Protein AF-A0A956TTS7-F1 (afdb_monomer)

Structure (mmCIF, N/CA/C/O backbone):
data_AF-A0A956TTS7-F1
#
_entry.id   AF-A0A956TTS7-F1
#
loop_
_atom_site.group_PDB
_atom_site.id
_atom_site.type_symbol
_atom_site.label_atom_id
_atom_site.label_alt_id
_atom_site.label_comp_id
_atom_site.label_asym_id
_atom_site.label_entity_id
_atom_site.label_seq_id
_atom_site.pdbx_PDB_ins_code
_atom_site.Cartn_x
_atom_site.Cartn_y
_atom_site.Cartn_z
_atom_site.occupancy
_atom_site.B_iso_or_equiv
_atom_site.auth_seq_id
_atom_site.auth_comp_id
_atom_site.auth_asym_id
_atom_site.auth_atom_id
_atom_site.pdbx_PDB_model_num
ATOM 1 N N . MET A 1 1 ? -15.755 -15.887 17.178 1.00 54.47 1 MET A N 1
ATOM 2 C CA . MET A 1 1 ? -15.026 -14.941 16.299 1.00 54.47 1 MET A CA 1
ATOM 3 C C . MET A 1 1 ? -15.017 -13.558 16.940 1.00 54.47 1 MET A C 1
ATOM 5 O O . MET A 1 1 ? -15.958 -13.262 17.670 1.00 54.47 1 MET A O 1
ATOM 9 N N . PRO A 1 2 ? -13.977 -12.730 16.750 1.00 64.56 2 PRO A N 1
ATOM 10 C CA . PRO A 1 2 ? -13.933 -11.375 17.295 1.00 64.56 2 PRO A CA 1
ATOM 11 C C . PRO A 1 2 ? -14.887 -10.435 16.539 1.00 64.56 2 PRO A C 1
ATOM 13 O O . PRO A 1 2 ? -14.452 -9.654 15.701 1.00 64.56 2 PRO A O 1
ATOM 16 N N . ILE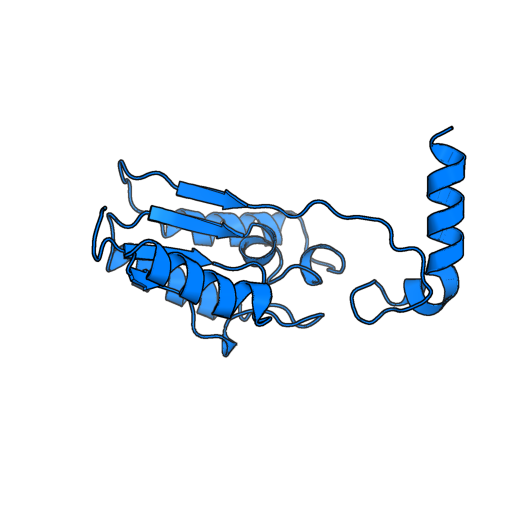 A 1 3 ? -16.184 -10.513 16.834 1.00 73.12 3 ILE A N 1
ATOM 17 C CA . ILE A 1 3 ? -17.203 -9.687 16.178 1.00 73.12 3 ILE A CA 1
ATOM 18 C C . ILE A 1 3 ? -16.956 -8.210 16.511 1.00 73.12 3 ILE A C 1
ATOM 20 O O . ILE A 1 3 ? -16.801 -7.843 17.675 1.00 73.12 3 ILE A O 1
ATOM 24 N N . GLY A 1 4 ? -16.885 -7.370 15.481 1.00 82.94 4 GLY A N 1
ATOM 25 C CA . GLY A 1 4 ? -16.792 -5.916 15.604 1.00 82.94 4 GLY A CA 1
ATOM 26 C C . GLY A 1 4 ? -15.427 -5.378 16.039 1.00 82.94 4 GLY A C 1
ATOM 27 O O . GLY A 1 4 ? -15.300 -4.166 16.224 1.00 82.94 4 GLY A O 1
ATOM 28 N N . LYS A 1 5 ? -14.390 -6.220 16.183 1.00 90.75 5 LYS A N 1
ATOM 29 C CA . LYS A 1 5 ? -13.044 -5.710 16.495 1.00 90.75 5 LYS A CA 1
ATOM 30 C C . LYS A 1 5 ? -12.519 -4.863 15.325 1.00 90.75 5 LYS A C 1
ATOM 32 O O . LYS A 1 5 ? -12.609 -5.312 14.180 1.00 90.75 5 LYS A O 1
ATOM 37 N N . PRO A 1 6 ? -11.980 -3.658 15.591 1.00 94.25 6 PRO A N 1
ATOM 38 C CA . PRO A 1 6 ? -11.469 -2.787 14.545 1.00 94.25 6 PRO A CA 1
ATOM 39 C C . PRO A 1 6 ? -10.154 -3.322 13.972 1.00 94.25 6 PRO A C 1
ATOM 41 O O . PRO A 1 6 ? -9.250 -3.718 14.714 1.00 94.25 6 PRO A O 1
ATOM 44 N N . VAL A 1 7 ? -10.049 -3.283 12.646 1.00 95.62 7 VAL A N 1
ATOM 45 C CA . VAL A 1 7 ? -8.803 -3.470 11.901 1.00 95.62 7 VAL A CA 1
ATOM 46 C C . VAL A 1 7 ? -8.604 -2.262 10.995 1.00 95.62 7 VAL A C 1
ATOM 48 O O . VAL A 1 7 ? -9.498 -1.920 10.222 1.00 95.62 7 VAL A O 1
ATOM 51 N N . ILE A 1 8 ? -7.460 -1.594 11.117 1.00 96.88 8 ILE A N 1
ATOM 52 C CA . ILE A 1 8 ? -7.093 -0.462 10.260 1.00 96.88 8 ILE A CA 1
ATOM 53 C C . ILE A 1 8 ? -6.211 -1.000 9.147 1.00 96.88 8 ILE A C 1
ATOM 55 O O . ILE A 1 8 ? -5.195 -1.641 9.423 1.00 96.88 8 ILE A O 1
ATOM 59 N N . VAL A 1 9 ? -6.596 -0.751 7.900 1.00 97.50 9 VAL A N 1
ATOM 60 C CA . VAL A 1 9 ? -5.862 -1.246 6.740 1.00 97.50 9 VAL A CA 1
ATOM 61 C C . VAL A 1 9 ? -5.430 -0.086 5.852 1.00 97.50 9 VAL A C 1
ATOM 63 O O . VAL A 1 9 ? -6.248 0.742 5.462 1.00 97.50 9 VAL A O 1
ATOM 66 N N . ILE A 1 10 ? -4.143 -0.046 5.510 1.00 97.81 10 ILE A N 1
ATOM 67 C CA . ILE A 1 10 ? -3.633 0.727 4.376 1.00 97.81 10 ILE A CA 1
ATOM 68 C C . ILE A 1 10 ? -3.427 -0.270 3.230 1.00 97.81 10 ILE A C 1
ATOM 70 O O . ILE A 1 10 ? -2.499 -1.084 3.307 1.00 97.81 10 ILE A O 1
ATOM 74 N N . PRO A 1 11 ? -4.305 -0.274 2.211 1.00 97.12 11 PRO A N 1
ATOM 75 C CA . PRO A 1 11 ? -4.201 -1.201 1.094 1.00 97.12 11 PRO A CA 1
ATOM 76 C C . PRO A 1 11 ? -3.045 -0.820 0.163 1.00 97.12 11 PRO A C 1
ATOM 78 O O . PRO A 1 11 ? -2.418 0.226 0.305 1.00 97.12 11 PRO A O 1
ATOM 81 N N . VAL A 1 12 ? -2.768 -1.696 -0.801 1.00 95.50 12 VAL A N 1
ATOM 82 C CA . VAL A 1 12 ? -1.688 -1.525 -1.782 1.00 95.50 12 VAL A CA 1
ATOM 83 C C . VAL A 1 12 ? -1.947 -0.360 -2.749 1.00 95.50 12 VAL A C 1
ATOM 85 O O . VAL A 1 12 ? -0.990 0.295 -3.149 1.00 95.50 12 VAL A O 1
ATOM 88 N N . ASP A 1 13 ? -3.209 -0.103 -3.103 1.00 94.00 13 ASP A N 1
ATOM 89 C CA . ASP A 1 13 ? -3.696 1.059 -3.860 1.00 94.00 13 ASP A CA 1
ATOM 90 C C . ASP A 1 13 ? -5.246 1.085 -3.841 1.00 94.00 13 ASP A C 1
ATOM 92 O O . ASP A 1 13 ? -5.881 0.319 -3.106 1.00 94.00 13 ASP A O 1
ATOM 96 N N . ALA A 1 14 ? -5.863 1.979 -4.622 1.00 95.75 14 ALA A N 1
ATOM 97 C CA . ALA A 1 14 ? -7.312 2.171 -4.702 1.00 95.75 14 ALA A CA 1
ATOM 98 C C . ALA A 1 14 ? -8.062 1.151 -5.586 1.00 95.75 14 ALA A C 1
ATOM 100 O O . ALA A 1 14 ? -9.291 1.240 -5.695 1.00 95.75 14 ALA A O 1
ATOM 101 N N . ARG A 1 15 ? -7.378 0.200 -6.246 1.00 94.75 15 ARG A N 1
ATOM 102 C CA . ARG A 1 15 ? -8.038 -0.741 -7.168 1.00 94.75 15 ARG A CA 1
ATOM 103 C C . ARG A 1 15 ? -9.022 -1.649 -6.416 1.00 94.75 15 ARG A C 1
ATOM 105 O O . ARG A 1 15 ? -8.765 -2.011 -5.264 1.00 94.75 15 ARG A O 1
ATOM 112 N N . PRO A 1 16 ? -10.124 -2.099 -7.052 1.00 94.31 16 PRO A N 1
ATOM 113 C CA . PRO A 1 16 ? -11.169 -2.871 -6.370 1.00 94.31 16 PRO A CA 1
ATOM 114 C C . PRO A 1 16 ? -10.670 -4.124 -5.637 1.00 94.31 16 PRO A C 1
ATOM 116 O O . PRO A 1 16 ? -11.133 -4.437 -4.541 1.00 94.31 16 PRO A O 1
ATOM 119 N N . VAL A 1 17 ? -9.674 -4.814 -6.197 1.00 93.38 17 VAL A N 1
ATOM 120 C CA . VAL A 1 17 ? -9.071 -6.006 -5.578 1.00 93.38 17 VAL A CA 1
ATOM 121 C C . VAL A 1 17 ? -8.253 -5.681 -4.320 1.00 93.38 17 VAL A C 1
ATOM 123 O O . VAL A 1 17 ? -8.142 -6.511 -3.423 1.00 93.38 17 VAL A O 1
ATOM 126 N N . CYS A 1 18 ? -7.711 -4.469 -4.217 1.00 94.56 18 CYS A N 1
ATOM 127 C CA . CYS A 1 18 ? -6.929 -4.017 -3.069 1.00 94.56 18 CYS A CA 1
ATOM 128 C C . CYS A 1 18 ? -7.802 -3.343 -2.004 1.00 94.56 18 CYS A C 1
ATOM 130 O O . CYS A 1 18 ? -7.465 -3.391 -0.825 1.00 94.56 18 CYS A O 1
ATOM 132 N N . TYR A 1 19 ? -8.925 -2.741 -2.403 1.00 96.81 19 TYR A N 1
ATOM 133 C CA . TYR A 1 19 ? -9.792 -1.974 -1.510 1.00 96.81 19 TYR A CA 1
ATOM 134 C C . TYR A 1 19 ? -11.090 -2.713 -1.157 1.00 96.81 19 TYR A C 1
ATOM 136 O O . TYR A 1 19 ? -11.339 -3.053 0.002 1.00 96.81 19 TYR A O 1
ATOM 144 N N . ASP A 1 20 ? -11.930 -2.985 -2.157 1.00 96.88 20 ASP A N 1
ATOM 145 C CA . ASP A 1 20 ? -13.278 -3.522 -1.957 1.00 96.88 20 ASP A CA 1
ATOM 146 C C . ASP A 1 20 ? -13.235 -4.993 -1.526 1.00 96.88 20 ASP A C 1
ATOM 148 O O . ASP A 1 20 ? -13.969 -5.400 -0.620 1.00 96.88 20 ASP A O 1
ATOM 152 N N . ALA A 1 21 ? -12.325 -5.783 -2.104 1.00 96.00 21 ALA A N 1
ATOM 153 C CA . ALA A 1 21 ? -12.130 -7.172 -1.693 1.00 96.00 21 ALA A CA 1
ATOM 154 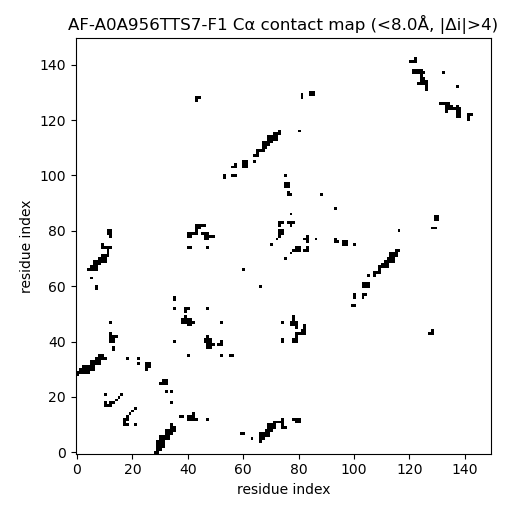C C . ALA A 1 21 ? -11.614 -7.268 -0.248 1.00 96.00 21 ALA A C 1
ATOM 156 O O . ALA A 1 21 ? -12.120 -8.077 0.525 1.00 96.00 21 ALA A O 1
ATOM 157 N N . VAL A 1 22 ? -10.684 -6.396 0.162 1.00 95.38 22 VAL A N 1
ATOM 158 C CA . VAL A 1 22 ? -10.185 -6.337 1.550 1.00 95.38 22 VAL A CA 1
ATOM 159 C C . VAL A 1 22 ? -11.311 -6.000 2.526 1.00 95.38 22 VAL A C 1
ATOM 161 O O . VAL A 1 22 ? -11.481 -6.691 3.534 1.00 95.38 22 VAL A O 1
ATOM 164 N N . LYS A 1 23 ? -12.128 -4.987 2.210 1.00 95.81 23 LYS A N 1
ATOM 165 C CA . LYS A 1 23 ? -13.300 -4.618 3.015 1.00 95.81 23 LYS A CA 1
ATOM 166 C C . LYS A 1 23 ? -14.286 -5.781 3.146 1.00 95.81 23 LYS A C 1
ATOM 168 O O . LYS A 1 23 ? -14.775 -6.057 4.241 1.00 95.81 23 LYS A O 1
ATOM 173 N N . THR A 1 24 ? -14.547 -6.475 2.039 1.00 96.81 24 THR A N 1
ATOM 174 C CA . THR A 1 24 ? -15.459 -7.625 1.984 1.00 96.81 24 THR A CA 1
ATOM 175 C C . THR A 1 24 ? -14.940 -8.790 2.826 1.00 96.81 24 THR A C 1
ATOM 177 O O . THR A 1 24 ? -15.675 -9.321 3.656 1.00 96.81 24 THR A O 1
ATOM 180 N N . LEU A 1 25 ? -13.659 -9.147 2.683 1.00 96.00 25 LEU A N 1
ATOM 181 C CA . LEU A 1 25 ? -13.017 -10.221 3.446 1.00 96.00 25 LEU A CA 1
ATOM 182 C C . LEU A 1 25 ? -13.026 -9.946 4.952 1.00 96.00 25 LEU A C 1
ATOM 184 O O . LEU A 1 25 ? -13.341 -10.833 5.743 1.00 96.00 25 LEU A O 1
ATOM 188 N N . ALA A 1 26 ? -12.732 -8.709 5.357 1.00 94.88 26 ALA A N 1
ATOM 189 C CA . ALA A 1 26 ? -12.812 -8.314 6.757 1.00 94.88 26 ALA A CA 1
ATOM 190 C C . ALA A 1 26 ? -14.245 -8.439 7.304 1.00 94.88 26 ALA A C 1
ATOM 192 O O . ALA A 1 26 ? -14.429 -8.933 8.416 1.00 94.88 26 ALA A O 1
ATOM 193 N N . GLY A 1 27 ? -15.254 -8.066 6.508 1.00 94.94 27 GLY A N 1
ATOM 194 C CA . GLY A 1 27 ? -16.665 -8.250 6.851 1.00 94.94 27 GLY A CA 1
ATOM 195 C C . GLY A 1 27 ? -17.046 -9.721 7.044 1.00 94.94 27 GLY A C 1
ATOM 196 O O . GLY A 1 27 ? -17.667 -10.058 8.051 1.00 94.94 27 GLY A O 1
ATOM 197 N N . ILE A 1 28 ? -16.604 -10.609 6.146 1.00 96.25 28 ILE A N 1
ATOM 198 C CA . ILE A 1 28 ? -16.799 -12.068 6.267 1.00 96.25 28 ILE A CA 1
ATOM 199 C C . ILE A 1 28 ? -16.157 -12.605 7.556 1.00 96.25 28 ILE A C 1
ATOM 201 O O . ILE A 1 28 ? -16.739 -13.443 8.240 1.00 96.25 28 ILE A O 1
ATOM 205 N N . ALA A 1 29 ? -14.988 -12.083 7.936 1.00 94.00 29 ALA A N 1
ATOM 206 C CA . ALA A 1 29 ? -14.309 -12.432 9.185 1.00 94.00 29 ALA A CA 1
ATOM 207 C C . ALA A 1 29 ? -14.957 -11.818 10.450 1.00 94.00 29 ALA A C 1
ATOM 209 O O . ALA A 1 29 ? -14.475 -12.045 11.564 1.00 94.00 29 ALA A O 1
ATOM 210 N N . GLY A 1 30 ? -16.026 -11.026 10.303 1.00 95.62 30 GLY A N 1
ATOM 211 C CA . GLY A 1 30 ? -16.708 -10.334 11.397 1.00 95.62 30 GLY A CA 1
ATOM 212 C C . GLY A 1 30 ? -15.938 -9.133 11.960 1.00 95.62 30 GLY A C 1
ATOM 213 O O . GLY A 1 30 ? -16.224 -8.702 13.078 1.00 95.62 30 GLY A O 1
ATOM 214 N N . LEU A 1 31 ? -14.959 -8.596 11.228 1.00 95.00 31 LEU A N 1
ATOM 215 C CA . LEU A 1 31 ? -14.127 -7.464 11.644 1.00 95.00 31 LEU A CA 1
ATOM 216 C C . LEU A 1 31 ? -14.707 -6.129 11.161 1.00 95.00 31 LEU A C 1
ATOM 218 O O . LEU A 1 31 ? -15.255 -6.023 10.063 1.00 95.00 31 LEU A O 1
ATOM 222 N N . LYS A 1 32 ? -14.511 -5.066 11.950 1.00 95.69 32 LYS A N 1
ATOM 223 C CA . LYS A 1 32 ? -14.799 -3.690 11.521 1.00 95.69 32 LYS A CA 1
ATOM 224 C C . LYS A 1 32 ? -13.591 -3.148 10.755 1.00 95.69 32 LYS A C 1
ATOM 226 O O . LYS A 1 32 ? -12.620 -2.704 11.364 1.00 95.69 32 LYS A O 1
ATOM 231 N N . CYS A 1 33 ? -13.649 -3.195 9.427 1.00 96.75 33 CYS A N 1
ATOM 232 C CA . CYS A 1 33 ? -12.581 -2.697 8.560 1.00 96.75 33 CYS A CA 1
ATOM 233 C C . CYS A 1 33 ? -12.610 -1.167 8.447 1.00 96.75 33 CYS A C 1
ATOM 235 O O . CYS A 1 33 ? -13.620 -0.591 8.040 1.00 96.75 33 CYS A O 1
ATOM 237 N N . LEU A 1 34 ? -11.498 -0.526 8.797 1.00 97.81 34 LEU A N 1
ATOM 238 C CA . LEU A 1 34 ? -11.261 0.905 8.651 1.00 97.81 34 LEU A CA 1
ATOM 239 C C . LEU A 1 34 ? -10.242 1.103 7.524 1.00 97.81 34 LEU A C 1
ATOM 241 O O . LEU A 1 34 ? -9.081 0.722 7.663 1.00 97.81 34 LEU A O 1
ATOM 245 N N . LEU A 1 35 ? -10.697 1.679 6.415 1.00 98.12 35 LEU A N 1
ATOM 246 C CA . LEU A 1 35 ? -9.892 2.002 5.237 1.00 98.12 35 LEU A CA 1
ATOM 247 C C . LEU A 1 35 ? -9.890 3.522 5.031 1.00 98.12 35 LEU A C 1
ATOM 249 O O . LEU A 1 35 ? -10.898 4.164 5.354 1.00 98.12 35 LEU A O 1
ATOM 253 N N . PRO A 1 36 ? -8.812 4.100 4.476 1.00 98.06 36 PRO A N 1
ATOM 254 C CA . PRO A 1 36 ? -8.811 5.505 4.088 1.00 98.06 36 PRO A CA 1
ATOM 255 C C . PRO A 1 36 ? -9.846 5.766 2.984 1.00 98.06 36 PRO A C 1
ATOM 257 O O . PRO A 1 36 ? -10.202 4.835 2.253 1.00 98.06 36 PRO A O 1
ATOM 260 N N . PRO A 1 37 ? -10.335 7.009 2.826 1.00 97.81 37 PRO A N 1
ATOM 261 C CA . PRO A 1 37 ? -11.064 7.405 1.623 1.00 97.81 37 PRO A CA 1
ATOM 262 C C . PRO A 1 37 ? -10.262 7.041 0.365 1.00 97.81 37 PRO A C 1
ATOM 264 O O . PRO A 1 37 ? -9.033 7.163 0.359 1.00 97.81 37 PRO A O 1
ATOM 267 N N . LYS A 1 38 ? -10.940 6.555 -0.684 1.00 96.56 38 LYS A N 1
ATOM 268 C CA . LYS A 1 38 ? -10.273 6.051 -1.900 1.00 96.56 38 LYS A CA 1
ATOM 269 C C . LYS A 1 38 ? -9.436 7.134 -2.578 1.00 96.56 38 LYS A C 1
ATOM 271 O O . LYS A 1 38 ? -8.397 6.829 -3.143 1.00 96.56 38 LYS A O 1
ATOM 276 N N . GLU A 1 39 ? -9.860 8.384 -2.461 1.00 97.00 39 GLU A N 1
ATOM 277 C CA . GLU A 1 39 ? -9.230 9.566 -3.046 1.00 97.00 39 GLU A CA 1
ATOM 278 C C . GLU A 1 39 ? -7.859 9.867 -2.423 1.00 97.00 39 GLU A C 1
ATOM 280 O O . GLU A 1 39 ? -7.043 10.550 -3.034 1.00 97.00 39 GLU A O 1
ATOM 285 N N . LEU A 1 40 ? -7.590 9.354 -1.213 1.00 98.19 40 LEU A N 1
ATOM 286 C CA . LEU A 1 40 ? 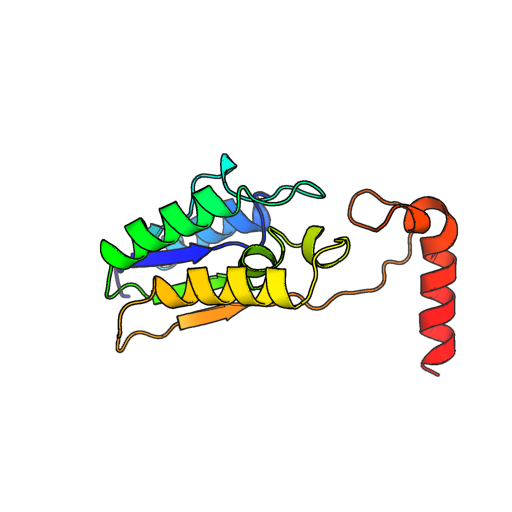-6.280 9.488 -0.574 1.00 98.19 40 LEU A CA 1
ATOM 287 C C . LEU A 1 40 ? -5.277 8.445 -1.070 1.00 98.19 40 LEU A C 1
ATOM 289 O O . LEU A 1 40 ? -4.078 8.605 -0.854 1.00 98.19 40 LEU A O 1
ATOM 293 N N . LEU A 1 41 ? -5.749 7.361 -1.687 1.00 98.00 41 LEU A N 1
ATOM 294 C CA . LEU A 1 41 ? -4.916 6.261 -2.157 1.00 98.00 41 LEU A CA 1
ATOM 295 C C . LEU A 1 41 ? -4.431 6.505 -3.585 1.00 98.00 41 LEU A C 1
ATOM 297 O O . LEU A 1 41 ? -5.071 7.192 -4.376 1.00 98.00 41 LEU A O 1
ATOM 301 N N . GLY A 1 42 ? -3.293 5.898 -3.920 1.00 95.88 42 GLY A N 1
ATOM 302 C CA . GLY A 1 42 ? -2.799 5.895 -5.290 1.00 95.88 42 GLY A CA 1
ATOM 303 C C . GLY A 1 42 ? -3.683 5.057 -6.208 1.00 95.88 42 GLY A C 1
ATOM 304 O O . GLY A 1 42 ? -4.404 4.161 -5.761 1.00 95.88 42 GLY A O 1
ATOM 305 N N . HIS A 1 43 ? -3.596 5.317 -7.507 1.00 94.94 43 HIS A N 1
ATOM 306 C CA . HIS A 1 43 ? -4.266 4.536 -8.536 1.00 94.94 43 HIS A CA 1
ATOM 307 C C . HIS A 1 43 ? -3.388 4.444 -9.781 1.00 94.94 43 HIS A C 1
ATOM 309 O O . HIS A 1 43 ? -3.073 5.450 -10.419 1.00 94.94 43 HIS A O 1
ATOM 315 N N . LEU A 1 44 ? -3.003 3.219 -10.141 1.00 92.69 44 LEU A N 1
ATOM 316 C CA . LEU A 1 44 ? -2.022 2.966 -11.192 1.00 92.69 44 LEU A CA 1
ATOM 317 C C . LEU A 1 44 ? -0.759 3.819 -10.975 1.00 92.69 44 LEU A C 1
ATOM 319 O O . LEU A 1 44 ? -0.197 3.794 -9.885 1.00 92.69 44 LEU A O 1
ATOM 323 N N . LYS A 1 45 ? -0.331 4.593 -11.977 1.00 93.19 45 LYS A N 1
ATOM 324 C CA . LYS A 1 45 ? 0.842 5.478 -11.906 1.00 93.19 45 LYS A CA 1
ATOM 325 C C . LYS A 1 45 ? 0.647 6.702 -11.001 1.00 93.19 45 LYS A C 1
ATOM 327 O O . LYS A 1 45 ? 1.628 7.367 -10.680 1.00 93.19 45 LYS A O 1
ATOM 332 N N . GLN A 1 46 ? -0.584 7.022 -10.595 1.00 94.88 46 GLN A N 1
ATOM 333 C CA . GLN A 1 46 ? -0.843 8.145 -9.699 1.00 94.88 46 GLN A CA 1
ATOM 334 C C . GLN A 1 46 ? -0.514 7.746 -8.251 1.00 94.88 46 GLN A C 1
ATOM 336 O O . GLN A 1 46 ? -1.138 6.817 -7.730 1.00 94.88 46 GLN A O 1
ATOM 341 N N . PRO A 1 47 ? 0.423 8.433 -7.576 1.00 96.62 47 PRO A N 1
ATOM 342 C CA . PRO A 1 47 ? 0.704 8.178 -6.171 1.00 96.62 47 PRO A CA 1
ATOM 343 C C . PRO A 1 47 ? -0.416 8.699 -5.264 1.00 96.62 47 PRO A C 1
ATOM 345 O O . PRO A 1 47 ? -1.146 9.628 -5.609 1.00 96.62 47 PRO A O 1
ATOM 348 N N . ALA A 1 48 ? -0.510 8.108 -4.076 1.00 97.75 48 ALA A N 1
ATOM 349 C CA . ALA A 1 48 ? -1.383 8.537 -2.993 1.00 97.75 48 ALA A CA 1
ATOM 350 C C . ALA A 1 48 ? -1.147 10.000 -2.579 1.00 97.75 48 ALA A C 1
ATOM 352 O O . ALA A 1 48 ? -0.026 10.517 -2.647 1.00 97.75 48 ALA A O 1
ATOM 353 N N . ALA A 1 49 ? -2.195 10.632 -2.047 1.00 97.88 49 ALA A N 1
ATOM 354 C CA . ALA A 1 49 ? -2.120 11.930 -1.384 1.00 97.88 49 ALA A CA 1
ATOM 355 C C . ALA A 1 49 ? -1.447 11.758 -0.008 1.00 97.88 49 ALA A C 1
ATOM 357 O O . ALA A 1 49 ? -2.098 11.579 1.021 1.00 97.88 49 ALA A O 1
ATOM 358 N N . MET A 1 50 ? -0.111 11.683 -0.005 1.00 96.50 50 MET A N 1
ATOM 359 C CA . MET A 1 50 ? 0.665 11.183 1.138 1.00 96.50 50 MET A CA 1
ATOM 360 C C . MET A 1 50 ? 0.453 11.976 2.430 1.00 96.50 50 MET A C 1
ATOM 362 O O . MET A 1 50 ? 0.425 11.383 3.507 1.00 96.50 50 MET A O 1
ATOM 366 N N . ALA A 1 51 ? 0.332 13.303 2.357 1.00 96.50 51 ALA A N 1
ATOM 367 C CA . ALA A 1 51 ? 0.181 14.128 3.552 1.00 96.50 51 ALA A CA 1
ATOM 368 C C . ALA A 1 51 ? -1.173 13.876 4.231 1.00 96.50 51 ALA A C 1
ATOM 370 O O . ALA A 1 51 ? -1.240 13.677 5.445 1.00 96.50 51 ALA A O 1
ATOM 371 N N . GLU A 1 52 ? -2.227 13.816 3.430 1.00 98.12 52 GLU A N 1
ATOM 372 C CA . GLU A 1 52 ? -3.607 13.567 3.816 1.00 98.12 52 GLU A CA 1
ATOM 373 C C . GLU A 1 52 ? -3.792 12.127 4.293 1.00 98.12 52 GLU A C 1
ATOM 375 O O . GLU A 1 52 ? -4.466 11.888 5.295 1.00 98.12 52 GLU A O 1
ATOM 380 N N . LEU A 1 53 ? -3.140 11.164 3.637 1.00 98.31 53 LEU A N 1
ATOM 381 C CA . LEU A 1 53 ? -3.157 9.764 4.045 1.00 98.31 53 LEU A CA 1
ATOM 382 C C . LEU A 1 53 ? -2.488 9.566 5.413 1.00 98.31 53 LEU A C 1
ATOM 384 O O . LEU A 1 53 ? -3.034 8.862 6.263 1.00 98.31 53 LEU A O 1
ATOM 388 N N . ILE A 1 54 ? -1.343 10.217 5.655 1.00 97.19 54 ILE A N 1
ATOM 389 C CA . ILE A 1 54 ? -0.669 10.215 6.966 1.00 97.19 54 ILE A CA 1
ATOM 390 C C . ILE A 1 54 ? -1.551 10.877 8.028 1.00 97.19 54 ILE A C 1
ATOM 392 O O . ILE A 1 54 ? -1.646 10.385 9.153 1.00 97.19 54 ILE A O 1
ATOM 396 N N . HIS A 1 55 ? -2.225 11.975 7.683 1.00 97.50 55 HIS A N 1
ATOM 397 C CA . HIS A 1 55 ? -3.144 12.651 8.593 1.00 97.50 55 HIS A CA 1
ATOM 398 C C . HIS A 1 55 ? -4.337 11.759 8.971 1.00 97.50 55 HIS A C 1
ATOM 400 O O . HIS A 1 55 ? -4.627 11.582 10.156 1.00 97.50 55 HIS A O 1
ATOM 406 N N . TRP A 1 56 ? -4.975 11.129 7.980 1.00 98.19 56 TRP A N 1
ATOM 407 C CA . TRP A 1 56 ? -6.043 10.155 8.197 1.00 98.19 56 TRP A CA 1
ATOM 408 C C . TRP A 1 56 ? -5.572 8.987 9.067 1.00 98.19 56 TRP A C 1
ATOM 410 O O . TRP A 1 56 ? -6.279 8.580 9.994 1.00 98.19 56 TRP A O 1
ATOM 420 N N . TRP A 1 57 ? -4.368 8.474 8.800 1.00 97.31 57 TRP A N 1
ATOM 421 C CA . TRP A 1 57 ? -3.758 7.399 9.573 1.00 97.31 57 TRP A CA 1
ATOM 422 C C . TRP A 1 57 ? -3.615 7.786 11.042 1.00 97.31 57 TRP A C 1
ATOM 424 O O . TRP A 1 57 ? -4.118 7.064 11.896 1.00 97.31 57 TRP A O 1
ATOM 434 N N . GLY A 1 58 ? -3.026 8.950 11.333 1.00 96.06 58 GLY A N 1
ATOM 435 C CA . GLY A 1 58 ? -2.844 9.432 12.701 1.00 96.06 58 GLY A CA 1
ATOM 436 C C . GLY A 1 58 ? -4.149 9.641 13.465 1.00 96.06 58 GLY A C 1
ATOM 437 O O . GLY A 1 58 ? -4.255 9.220 14.616 1.00 96.06 58 GLY A O 1
ATOM 438 N N . ILE A 1 59 ? -5.171 10.225 12.829 1.00 97.00 59 ILE A N 1
ATOM 439 C CA . ILE A 1 59 ? -6.498 10.372 13.449 1.00 97.00 59 ILE A CA 1
ATOM 440 C C . ILE A 1 59 ? -7.099 8.996 13.754 1.00 97.00 59 ILE A C 1
ATOM 442 O O . ILE A 1 59 ? -7.601 8.757 1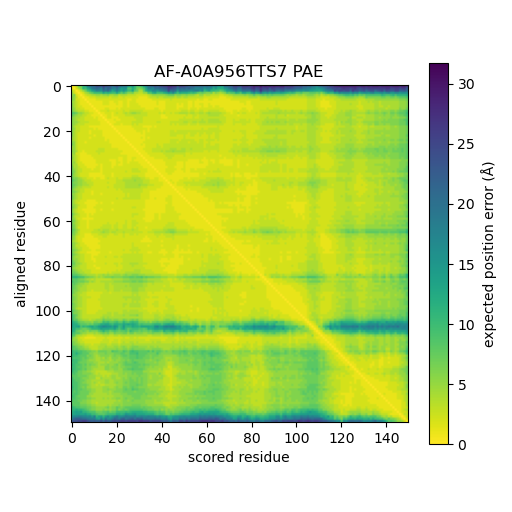4.854 1.00 97.00 59 ILE A O 1
ATOM 446 N N . THR A 1 60 ? -7.035 8.076 12.793 1.00 96.38 60 THR A N 1
ATOM 447 C CA . THR A 1 60 ? -7.682 6.765 12.907 1.00 96.38 60 THR A CA 1
ATOM 448 C C . THR A 1 60 ? -6.986 5.883 13.944 1.00 96.38 60 THR A C 1
ATOM 450 O O . THR A 1 60 ? -7.659 5.242 14.752 1.00 96.38 60 THR A O 1
ATOM 453 N N . THR A 1 61 ? -5.651 5.861 13.984 1.00 94.19 61 THR A N 1
ATOM 454 C CA . THR A 1 61 ? -4.899 5.087 14.985 1.00 94.19 61 THR A CA 1
ATOM 455 C C . THR A 1 61 ? -5.071 5.656 16.391 1.00 94.19 61 THR A C 1
ATOM 457 O O . THR A 1 61 ? -5.172 4.880 17.339 1.00 94.19 61 THR A O 1
ATOM 460 N N . ALA A 1 62 ? -5.182 6.981 16.541 1.00 93.44 62 ALA A N 1
ATOM 461 C CA . ALA A 1 62 ? -5.477 7.618 17.824 1.00 93.44 62 ALA A CA 1
ATOM 462 C C . ALA A 1 62 ? -6.911 7.338 18.305 1.00 93.44 62 ALA A C 1
ATOM 464 O O . ALA A 1 62 ? -7.128 7.106 19.492 1.00 93.44 62 ALA A O 1
ATOM 465 N N . GLN A 1 63 ? -7.890 7.313 17.392 1.00 94.25 63 GLN A N 1
ATOM 466 C CA . GLN A 1 63 ? -9.281 6.978 17.715 1.00 94.25 63 GLN A CA 1
ATOM 467 C C . GLN A 1 63 ? -9.452 5.499 18.101 1.00 94.25 63 GLN A C 1
ATOM 469 O O . GLN A 1 63 ? -10.310 5.164 18.920 1.00 94.25 63 GLN A O 1
ATOM 474 N N . TYR A 1 64 ? -8.636 4.607 17.530 1.00 92.69 64 TYR A N 1
ATOM 475 C CA . TYR A 1 64 ? -8.686 3.165 17.778 1.00 92.69 64 TYR A CA 1
ATOM 476 C C . TYR A 1 64 ? -7.321 2.616 18.244 1.00 92.69 64 TYR A C 1
ATOM 478 O O . TYR A 1 64 ? -6.725 1.783 17.557 1.00 92.69 64 TYR A O 1
ATOM 486 N N . PRO A 1 65 ? -6.841 2.990 19.447 1.00 89.50 65 PRO A N 1
ATOM 487 C CA . PRO A 1 65 ? -5.479 2.684 19.918 1.00 89.50 65 PRO A CA 1
ATOM 488 C C . PRO A 1 65 ? -5.191 1.181 20.105 1.00 89.50 65 PRO A C 1
ATOM 490 O O . PRO A 1 65 ? -4.040 0.747 20.184 1.00 89.50 65 PRO A O 1
ATOM 493 N N . TYR A 1 66 ? -6.244 0.360 20.158 1.00 89.38 66 TYR A N 1
ATOM 494 C CA . TYR A 1 66 ? -6.164 -1.096 20.296 1.00 89.38 66 TYR A CA 1
ATOM 495 C C . TYR A 1 66 ? -6.594 -1.858 19.033 1.00 89.38 66 TYR A C 1
ATOM 497 O O . TYR A 1 66 ? -6.847 -3.065 19.114 1.00 89.38 66 TYR A O 1
ATOM 505 N N . ALA A 1 67 ? -6.726 -1.183 17.888 1.00 92.44 67 ALA A N 1
ATOM 506 C CA . ALA A 1 67 ? -6.960 -1.855 16.616 1.00 92.44 67 ALA A CA 1
ATOM 507 C C . ALA A 1 67 ? -5.703 -2.599 16.151 1.00 92.44 67 ALA A C 1
ATOM 509 O O . ALA A 1 67 ? -4.576 -2.156 16.364 1.00 92.44 67 ALA A O 1
ATOM 510 N N . THR A 1 68 ? -5.903 -3.732 15.483 1.00 93.31 68 THR A N 1
ATOM 511 C CA . THR A 1 68 ? -4.836 -4.352 14.692 1.00 93.31 68 THR A CA 1
ATOM 512 C C . THR A 1 68 ? -4.633 -3.529 13.427 1.00 93.31 68 THR A C 1
ATOM 514 O O . THR A 1 68 ? -5.611 -3.098 12.813 1.00 93.31 68 THR A O 1
ATOM 517 N N . THR A 1 69 ? -3.381 -3.328 13.021 1.00 95.06 69 THR A N 1
ATOM 518 C CA . THR A 1 69 ? -3.064 -2.627 11.775 1.00 95.06 69 THR A CA 1
ATOM 519 C C . THR A 1 69 ? -2.492 -3.576 10.732 1.00 95.06 69 THR A C 1
ATOM 521 O O . THR A 1 69 ? -1.752 -4.503 11.066 1.00 95.06 69 THR A O 1
ATOM 524 N N . ILE A 1 70 ? -2.839 -3.345 9.468 1.00 95.88 70 ILE A N 1
ATOM 525 C CA . ILE A 1 70 ? -2.257 -4.022 8.308 1.00 95.88 70 ILE A CA 1
ATOM 526 C C . ILE A 1 70 ? -1.888 -2.940 7.300 1.00 95.88 70 ILE A C 1
ATOM 528 O O . ILE A 1 70 ? -2.766 -2.241 6.802 1.00 95.88 70 ILE A O 1
ATOM 532 N N . THR A 1 71 ? -0.605 -2.792 6.992 1.00 96.12 71 THR A N 1
ATOM 533 C CA . THR A 1 71 ? -0.140 -1.693 6.139 1.00 96.12 71 THR A CA 1
ATOM 534 C C . THR A 1 71 ? 0.677 -2.208 4.966 1.00 96.12 71 THR A C 1
ATOM 536 O O . THR A 1 71 ? 1.672 -2.906 5.154 1.00 96.12 71 THR A O 1
ATOM 539 N N . ALA A 1 72 ? 0.284 -1.835 3.749 1.00 97.00 72 ALA A N 1
ATOM 540 C CA . ALA A 1 72 ? 1.116 -2.011 2.570 1.00 97.00 72 ALA A CA 1
ATOM 541 C C . ALA A 1 72 ? 2.293 -1.028 2.587 1.00 97.00 72 ALA A C 1
ATOM 543 O O . ALA A 1 72 ? 2.100 0.190 2.556 1.00 97.00 72 ALA A O 1
ATOM 544 N N . LEU A 1 73 ? 3.513 -1.565 2.606 1.00 95.44 73 LEU A N 1
ATOM 545 C CA . LEU A 1 73 ? 4.748 -0.782 2.565 1.00 95.44 73 LEU A CA 1
ATOM 546 C C . LEU A 1 73 ? 4.893 -0.028 1.238 1.00 95.44 73 LEU A C 1
ATOM 548 O O . LEU A 1 73 ? 5.400 1.089 1.231 1.00 95.44 73 LEU A O 1
ATOM 552 N N . ASP A 1 74 ? 4.366 -0.586 0.145 1.00 95.38 74 ASP A N 1
ATOM 553 C CA . ASP A 1 74 ? 4.295 0.074 -1.163 1.00 95.38 74 ASP A CA 1
ATOM 554 C C . ASP A 1 74 ? 3.559 1.425 -1.083 1.00 95.38 74 ASP A C 1
ATOM 556 O O . ASP A 1 74 ? 4.055 2.451 -1.551 1.00 95.38 74 ASP A O 1
ATOM 560 N N . THR A 1 75 ? 2.401 1.459 -0.414 1.00 96.69 75 THR A N 1
ATOM 561 C CA . THR A 1 75 ? 1.638 2.702 -0.217 1.00 96.69 75 THR A CA 1
ATOM 562 C C . THR A 1 75 ? 2.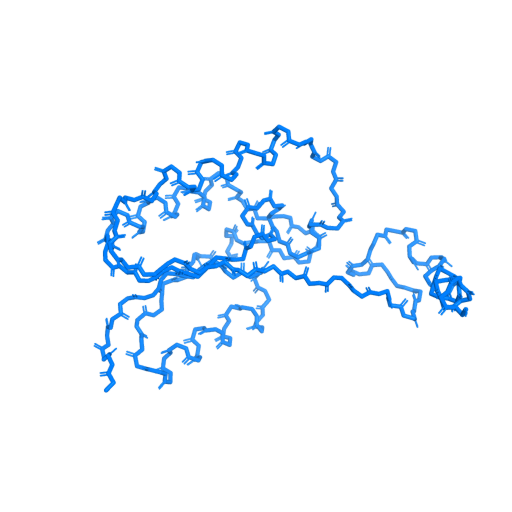296 3.620 0.800 1.00 96.69 75 THR A C 1
ATOM 564 O O . THR A 1 75 ? 2.430 4.813 0.545 1.00 96.69 75 THR A O 1
ATOM 567 N N . LEU A 1 76 ? 2.746 3.081 1.932 1.00 95.69 76 LEU A N 1
ATOM 568 C CA . LEU A 1 76 ? 3.351 3.873 3.002 1.00 95.69 76 LEU A CA 1
ATOM 569 C C . LEU A 1 76 ? 4.618 4.614 2.539 1.00 95.69 76 LEU A C 1
ATOM 571 O O . LEU A 1 76 ? 4.801 5.785 2.873 1.00 95.69 76 LEU A O 1
ATOM 575 N N . SER A 1 77 ? 5.468 3.959 1.748 1.00 95.25 77 SER A N 1
ATOM 576 C CA . SER A 1 77 ? 6.726 4.536 1.267 1.00 95.25 77 SER A CA 1
ATOM 577 C C . SER A 1 77 ? 6.536 5.333 -0.025 1.00 95.25 77 SER A C 1
ATOM 579 O O . SER A 1 77 ? 6.967 6.485 -0.127 1.00 95.25 77 SER A O 1
ATOM 581 N N . TYR A 1 78 ? 5.862 4.749 -1.018 1.00 95.81 78 TYR A N 1
ATOM 582 C CA . TYR A 1 78 ? 5.861 5.266 -2.390 1.00 95.81 78 TYR A CA 1
ATOM 583 C C . TYR A 1 78 ? 4.520 5.850 -2.832 1.00 95.81 78 TYR A C 1
ATOM 585 O O . TYR A 1 78 ? 4.471 6.593 -3.809 1.00 95.81 78 TYR A O 1
ATOM 593 N N . GLY A 1 79 ? 3.444 5.571 -2.098 1.00 96.12 79 GLY A N 1
ATOM 594 C CA . GLY A 1 79 ? 2.092 5.991 -2.449 1.00 96.12 79 GLY A CA 1
ATOM 595 C C . GLY A 1 79 ? 1.356 5.026 -3.379 1.00 96.12 79 GLY A C 1
ATOM 596 O O . GLY A 1 79 ? 0.322 5.402 -3.921 1.00 96.12 79 GLY A O 1
ATOM 597 N N . GLY A 1 80 ? 1.851 3.803 -3.577 1.00 95.62 80 GLY A N 1
ATOM 598 C CA . GLY A 1 80 ? 1.122 2.737 -4.270 1.00 95.62 80 GLY A CA 1
ATOM 599 C C . GLY A 1 80 ? 2.040 1.680 -4.880 1.00 95.62 80 GLY A C 1
ATOM 600 O O . GLY A 1 80 ? 3.261 1.839 -4.880 1.00 95.62 80 GLY A O 1
ATOM 601 N N . LEU A 1 81 ? 1.451 0.623 -5.454 1.00 94.56 81 LEU A N 1
ATOM 602 C CA . LEU A 1 81 ? 2.200 -0.478 -6.082 1.00 94.56 81 LEU A CA 1
ATOM 603 C C . LEU A 1 81 ? 3.065 -0.055 -7.267 1.00 94.56 81 LEU A C 1
ATOM 605 O O . LEU A 1 81 ? 4.182 -0.526 -7.417 1.00 94.56 81 LEU A O 1
ATOM 609 N N . ILE A 1 82 ? 2.518 0.746 -8.175 1.00 93.56 82 ILE A N 1
ATOM 610 C CA . ILE A 1 82 ? 3.241 1.162 -9.382 1.00 93.56 82 ILE A CA 1
ATOM 611 C C . ILE A 1 82 ? 4.217 2.298 -9.050 1.00 93.56 82 ILE A C 1
ATOM 613 O O . ILE A 1 82 ? 5.374 2.214 -9.468 1.00 93.56 82 ILE A O 1
ATOM 617 N N . PRO A 1 83 ? 3.846 3.291 -8.211 1.00 94.06 83 PRO A N 1
ATOM 618 C CA . PRO A 1 83 ? 4.798 4.257 -7.676 1.00 94.06 83 PRO A CA 1
ATOM 619 C C . PRO A 1 83 ? 6.009 3.624 -6.980 1.00 94.06 83 PRO A C 1
ATOM 621 O O . PRO A 1 83 ? 7.091 4.200 -7.049 1.00 94.06 83 PRO A O 1
ATOM 624 N N . SER A 1 84 ? 5.887 2.436 -6.367 1.00 93.12 84 SER A N 1
ATOM 625 C CA . SER A 1 84 ? 7.042 1.749 -5.757 1.00 93.12 84 SER A CA 1
ATOM 626 C C . SER A 1 84 ? 8.083 1.241 -6.754 1.00 93.12 84 SER A C 1
ATOM 628 O O . SER A 1 84 ? 9.203 0.921 -6.368 1.00 93.12 84 SER A O 1
ATOM 630 N N . ARG A 1 85 ? 7.750 1.229 -8.048 1.00 87.50 85 ARG A N 1
ATOM 631 C CA . ARG A 1 85 ? 8.608 0.758 -9.148 1.00 87.50 85 ARG A CA 1
ATOM 632 C C . ARG A 1 85 ? 9.144 1.888 -10.011 1.00 87.50 85 ARG A C 1
ATOM 634 O O . ARG A 1 85 ? 10.069 1.698 -10.795 1.00 87.50 85 ARG A O 1
ATOM 641 N N . SER A 1 86 ? 8.479 3.033 -9.969 1.00 85.88 86 SER A N 1
ATOM 642 C CA . SER A 1 86 ? 8.697 4.154 -10.877 1.00 85.88 86 SER A CA 1
ATOM 643 C C . SER A 1 86 ? 8.554 5.448 -10.096 1.00 85.88 86 SER A C 1
ATOM 645 O O . SER A 1 86 ? 7.495 6.069 -10.066 1.00 85.88 86 SER A O 1
ATOM 647 N N . HIS A 1 87 ? 9.643 5.837 -9.438 1.00 91.12 87 HIS A N 1
ATOM 648 C CA . HIS A 1 87 ? 9.744 7.082 -8.691 1.00 91.12 87 HIS A CA 1
ATOM 649 C C . HIS A 1 87 ? 11.145 7.677 -8.822 1.00 91.12 87 HIS A C 1
ATOM 651 O O . HIS A 1 87 ? 12.108 7.001 -9.172 1.00 91.12 87 HIS A O 1
ATOM 657 N N . THR A 1 88 ? 11.255 8.952 -8.470 1.00 92.19 88 THR A N 1
ATOM 658 C CA . THR A 1 88 ? 12.524 9.687 -8.367 1.00 92.19 88 THR A CA 1
ATOM 659 C C . THR A 1 88 ? 12.836 10.105 -6.927 1.00 92.19 88 THR A C 1
ATOM 661 O O . THR A 1 88 ? 13.742 10.896 -6.689 1.00 92.19 88 THR A O 1
ATOM 664 N N . LEU A 1 89 ? 12.066 9.583 -5.963 1.00 94.12 89 LEU A N 1
ATOM 665 C CA . LEU A 1 89 ? 12.220 9.868 -4.534 1.00 94.12 89 LEU A CA 1
ATOM 666 C C . LEU A 1 89 ? 13.577 9.401 -4.002 1.00 94.12 89 LEU A C 1
ATOM 668 O O . LEU A 1 89 ? 14.028 8.306 -4.344 1.00 94.12 89 LEU A O 1
ATOM 672 N N . THR A 1 90 ? 14.176 10.200 -3.121 1.00 96.56 90 THR A N 1
ATOM 673 C CA . THR A 1 90 ? 15.416 9.842 -2.424 1.00 96.56 90 THR A CA 1
ATOM 674 C C . THR A 1 90 ? 15.146 8.927 -1.231 1.00 96.56 90 THR A C 1
ATOM 676 O O . THR A 1 90 ? 14.031 8.868 -0.702 1.00 96.56 90 THR A O 1
ATOM 679 N N . THR A 1 91 ? 16.185 8.237 -0.761 1.00 96.12 91 THR A N 1
ATOM 680 C CA . THR A 1 91 ? 16.117 7.396 0.441 1.00 96.12 91 THR A CA 1
ATOM 681 C C . THR A 1 91 ? 15.631 8.186 1.657 1.00 96.12 91 THR A C 1
ATOM 683 O O . THR A 1 91 ? 14.802 7.687 2.414 1.00 96.12 91 THR A O 1
ATOM 686 N N . GLU A 1 92 ? 16.075 9.432 1.819 1.00 97.31 92 GLU A N 1
ATOM 687 C CA . GLU A 1 92 ? 15.691 10.309 2.930 1.00 97.31 92 GLU A CA 1
ATOM 688 C C . GLU A 1 92 ? 14.198 10.649 2.876 1.00 97.31 92 GLU A C 1
ATOM 690 O O . GLU A 1 92 ? 13.516 10.602 3.897 1.00 97.31 92 GLU A O 1
ATOM 695 N N . GLN A 1 93 ? 13.656 10.923 1.683 1.00 96.19 93 GLN A N 1
ATOM 696 C CA . GLN A 1 93 ? 12.223 11.178 1.507 1.00 96.19 93 GLN A CA 1
ATOM 697 C C . GLN A 1 93 ? 11.376 9.945 1.847 1.00 96.19 93 GLN A C 1
ATOM 699 O O . GLN A 1 93 ? 10.296 10.070 2.427 1.00 96.19 93 GLN A O 1
ATOM 704 N N . LEU A 1 94 ? 11.854 8.748 1.498 1.00 96.06 94 LEU A N 1
ATOM 705 C CA . LEU A 1 94 ? 11.180 7.494 1.840 1.00 96.06 94 LEU A CA 1
ATOM 706 C C . LEU A 1 94 ? 11.244 7.224 3.349 1.00 96.06 94 LEU A C 1
ATOM 708 O O . LEU A 1 94 ? 10.232 6.874 3.955 1.00 96.06 94 LEU A O 1
ATOM 712 N N . GLN A 1 95 ? 12.406 7.436 3.968 1.00 95.81 95 GLN A N 1
ATOM 713 C CA . GLN A 1 95 ? 12.596 7.290 5.411 1.00 95.81 95 GLN A CA 1
ATOM 714 C C . GLN A 1 95 ? 11.737 8.275 6.210 1.00 95.81 95 GLN A C 1
ATOM 716 O O . GLN A 1 95 ? 11.150 7.872 7.216 1.00 95.81 95 GLN A O 1
ATOM 721 N N . ASP A 1 96 ? 11.611 9.527 5.762 1.00 95.62 96 ASP A N 1
ATOM 722 C CA . ASP A 1 96 ? 10.728 10.519 6.384 1.00 95.62 96 ASP A CA 1
ATOM 723 C C . ASP A 1 96 ? 9.268 10.048 6.361 1.00 95.62 96 ASP A C 1
ATOM 725 O O . ASP A 1 96 ? 8.619 9.978 7.405 1.00 95.62 96 ASP A O 1
ATOM 729 N N . ARG A 1 97 ? 8.765 9.614 5.197 1.00 95.00 97 ARG A N 1
ATOM 730 C CA . ARG A 1 97 ? 7.393 9.091 5.069 1.00 95.00 97 ARG A CA 1
ATOM 731 C C . ARG A 1 97 ? 7.139 7.929 6.020 1.00 95.00 97 ARG A C 1
ATOM 733 O O . ARG A 1 97 ? 6.156 7.950 6.763 1.00 95.00 97 ARG A O 1
ATOM 740 N N . VAL A 1 98 ? 8.041 6.948 6.035 1.00 94.12 98 VAL A N 1
ATOM 741 C CA . VAL A 1 98 ? 7.950 5.793 6.937 1.00 94.12 98 VAL A CA 1
ATOM 742 C C . VAL A 1 98 ? 7.934 6.250 8.392 1.00 94.12 98 VAL A C 1
ATOM 744 O O . VAL A 1 98 ? 7.064 5.836 9.159 1.00 94.12 98 VAL A O 1
ATOM 747 N N . SER A 1 99 ? 8.843 7.149 8.765 1.00 94.88 99 SER A N 1
ATOM 748 C CA . SER A 1 99 ? 8.958 7.669 10.128 1.00 94.88 99 SER A CA 1
ATOM 749 C C . SER A 1 99 ? 7.694 8.402 10.570 1.00 94.88 99 SER A C 1
ATOM 751 O O . SER A 1 99 ? 7.237 8.199 11.692 1.00 94.88 99 SER A O 1
ATOM 753 N N . ARG A 1 100 ? 7.066 9.187 9.688 1.00 94.81 100 ARG A N 1
ATOM 754 C CA . ARG A 1 100 ? 5.802 9.879 9.977 1.00 94.81 100 ARG A CA 1
ATOM 755 C C . ARG A 1 100 ? 4.648 8.903 10.210 1.00 94.81 100 ARG A C 1
ATOM 757 O O . ARG A 1 100 ? 3.908 9.070 11.174 1.00 94.81 100 ARG A O 1
ATOM 764 N N . PHE A 1 101 ? 4.524 7.850 9.398 1.00 93.25 101 PHE A N 1
ATOM 765 C CA . PHE A 1 101 ? 3.523 6.799 9.628 1.00 93.25 101 PHE A CA 1
ATOM 766 C C . PHE A 1 101 ? 3.750 6.052 10.945 1.00 93.25 101 PHE A C 1
ATOM 768 O O . PHE A 1 101 ? 2.799 5.803 11.692 1.00 93.25 101 PHE A O 1
ATOM 775 N N . LEU A 1 102 ? 4.999 5.684 11.239 1.00 91.25 102 LEU A N 1
ATOM 776 C CA . LEU A 1 102 ? 5.345 4.982 12.474 1.00 91.25 102 LEU A CA 1
ATOM 777 C C . LEU A 1 102 ? 5.173 5.875 13.708 1.00 91.25 102 LEU A C 1
ATOM 779 O O . LEU A 1 102 ? 4.724 5.386 14.741 1.00 91.25 102 LEU A O 1
ATOM 783 N N . GLY A 1 103 ? 5.449 7.176 13.592 1.00 92.12 103 GLY A N 1
ATOM 784 C CA . GLY A 1 103 ? 5.263 8.162 14.658 1.00 92.12 103 GLY A CA 1
ATOM 785 C C . GLY A 1 103 ? 3.804 8.345 15.087 1.00 92.12 103 GLY A C 1
ATOM 786 O O . GLY A 1 103 ? 3.542 8.729 16.222 1.00 92.12 103 GLY A O 1
ATOM 787 N N . CYS A 1 104 ? 2.842 8.011 14.223 1.00 91.12 104 CYS A N 1
ATOM 788 C CA . CYS A 1 104 ? 1.412 8.010 14.550 1.00 91.12 104 CYS A CA 1
ATOM 789 C C . CYS A 1 104 ? 0.948 6.777 15.348 1.00 91.12 104 CYS A C 1
ATOM 791 O O . CYS A 1 104 ? -0.218 6.700 15.749 1.00 91.12 104 CYS A O 1
ATOM 793 N N . LEU A 1 105 ? 1.809 5.773 15.534 1.00 87.12 105 LEU A N 1
ATOM 794 C CA . LEU A 1 105 ? 1.458 4.546 16.240 1.00 87.12 105 LEU A CA 1
ATOM 795 C C . LEU A 1 105 ? 1.771 4.676 17.728 1.00 87.12 105 LEU A C 1
ATOM 797 O O . LEU A 1 105 ? 2.930 4.698 18.137 1.00 87.12 105 LEU A O 1
ATOM 801 N N . LEU A 1 106 ? 0.719 4.683 18.545 1.00 80.06 106 LEU A N 1
ATOM 802 C CA . LEU A 1 106 ? 0.856 4.622 19.995 1.00 80.06 106 LEU A CA 1
ATOM 803 C C . LEU A 1 106 ? 1.422 3.259 20.435 1.00 80.06 106 LEU A C 1
ATOM 805 O O . LEU A 1 106 ? 1.187 2.243 19.766 1.00 80.06 106 LEU A O 1
ATOM 809 N N . PRO A 1 107 ? 2.136 3.201 21.575 1.00 78.94 107 PRO A N 1
ATOM 810 C CA . PRO A 1 107 ? 2.499 1.937 22.198 1.00 78.94 107 PRO A CA 1
ATOM 811 C C . PRO A 1 107 ? 1.252 1.071 22.392 1.00 78.94 107 PRO A C 1
ATOM 813 O O . PRO A 1 107 ? 0.284 1.477 23.031 1.00 78.94 107 PRO A O 1
ATOM 816 N N . SER A 1 108 ? 1.262 -0.122 21.806 1.00 77.81 108 SER A N 1
ATOM 817 C CA . SER A 1 108 ? 0.128 -1.038 21.842 1.00 77.81 108 SER A CA 1
ATOM 818 C C . SER A 1 108 ? 0.636 -2.470 21.897 1.00 77.81 108 SER A C 1
ATOM 820 O O . SER A 1 108 ? 1.584 -2.829 21.200 1.00 77.81 108 SER A O 1
ATOM 822 N N . HIS A 1 109 ? -0.021 -3.305 22.701 1.00 76.56 109 HIS A N 1
ATOM 823 C CA . HIS A 1 109 ? 0.244 -4.748 22.760 1.00 76.56 109 HIS A CA 1
ATOM 824 C C . HIS A 1 109 ? -0.364 -5.509 21.570 1.00 76.56 109 HIS A C 1
ATOM 826 O O . HIS A 1 109 ? -0.287 -6.735 21.501 1.00 76.56 109 HIS A O 1
ATOM 832 N N . ARG A 1 110 ? -1.022 -4.803 20.644 1.00 82.94 110 ARG A N 1
ATOM 833 C CA . ARG A 1 110 ? -1.658 -5.402 19.474 1.00 82.94 110 ARG A CA 1
ATOM 834 C C . ARG A 1 110 ? -0.646 -5.651 18.355 1.00 82.94 110 ARG A C 1
ATOM 836 O O . ARG A 1 110 ? 0.223 -4.809 18.123 1.00 82.94 110 ARG A O 1
ATOM 843 N N . PRO A 1 111 ? -0.791 -6.763 17.613 1.00 84.75 111 PRO A N 1
ATOM 844 C CA . PRO A 1 111 ? 0.008 -7.001 16.422 1.00 84.75 111 PRO A CA 1
ATOM 845 C C . PRO A 1 111 ? -0.168 -5.884 15.390 1.00 84.75 111 PRO A C 1
ATOM 847 O O . PRO A 1 111 ? -1.284 -5.411 15.151 1.00 84.75 111 PRO A O 1
ATOM 850 N N . ARG A 1 112 ? 0.946 -5.516 14.761 1.00 91.44 112 ARG A N 1
ATOM 851 C CA . ARG A 1 112 ? 1.023 -4.614 13.613 1.00 91.44 112 ARG A CA 1
ATOM 852 C C . ARG A 1 112 ? 1.616 -5.411 12.461 1.00 91.44 112 ARG A C 1
ATOM 854 O O . ARG A 1 112 ? 2.716 -5.940 12.600 1.00 91.44 112 ARG A O 1
ATOM 861 N N . TYR A 1 113 ? 0.882 -5.530 11.365 1.00 95.00 113 TYR A N 1
ATOM 862 C CA . TYR A 1 113 ? 1.302 -6.288 10.194 1.00 95.00 113 TYR A CA 1
ATOM 863 C C . TYR A 1 113 ? 1.710 -5.342 9.073 1.00 95.00 113 TYR A C 1
ATOM 865 O O . TYR A 1 113 ? 1.077 -4.310 8.846 1.00 95.00 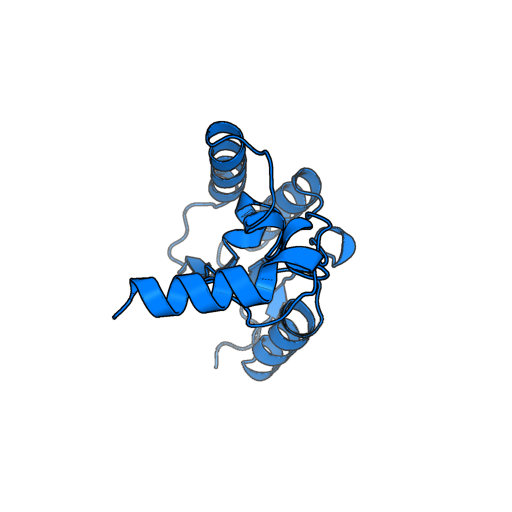113 TYR A O 1
ATOM 873 N N . ALA A 1 114 ? 2.751 -5.731 8.350 1.00 94.69 114 ALA A N 1
ATOM 874 C CA . ALA A 1 114 ? 3.192 -5.060 7.144 1.00 94.69 114 ALA A CA 1
ATOM 875 C C . ALA A 1 114 ? 3.183 -6.061 5.990 1.00 94.69 114 ALA A C 1
ATOM 877 O O . ALA A 1 114 ? 3.552 -7.222 6.173 1.00 94.69 114 ALA A O 1
ATOM 878 N N . ILE A 1 115 ? 2.760 -5.607 4.816 1.00 94.69 115 ILE A N 1
ATOM 879 C CA . ILE A 1 115 ? 2.831 -6.379 3.576 1.00 94.69 115 ILE A CA 1
ATOM 880 C C . ILE A 1 115 ? 3.684 -5.615 2.570 1.00 94.69 115 ILE A C 1
ATOM 882 O O . ILE A 1 115 ? 3.635 -4.387 2.513 1.00 94.69 115 ILE A O 1
ATOM 886 N N . SER A 1 116 ? 4.471 -6.345 1.793 1.00 92.69 116 SER A N 1
ATOM 887 C CA . SER A 1 116 ? 5.266 -5.798 0.699 1.00 92.69 116 SER A CA 1
ATOM 888 C C . SER A 1 116 ? 5.069 -6.663 -0.529 1.00 92.69 116 SER A C 1
ATOM 890 O O . SER A 1 116 ? 4.926 -7.885 -0.416 1.00 92.69 116 SER A O 1
ATOM 892 N N . SER A 1 117 ? 5.065 -6.033 -1.691 1.00 90.81 117 SER A N 1
ATOM 893 C CA . SER A 1 117 ? 4.911 -6.724 -2.960 1.00 90.81 117 SER A CA 1
ATOM 894 C C . SER A 1 117 ? 6.264 -7.205 -3.484 1.00 90.81 117 SER A C 1
ATOM 896 O O . SER A 1 117 ? 7.259 -6.486 -3.433 1.00 90.81 117 SER A O 1
ATOM 898 N N . ILE A 1 118 ? 6.302 -8.423 -4.029 1.00 87.69 118 ILE A N 1
ATOM 899 C CA . ILE A 1 118 ? 7.454 -8.918 -4.792 1.00 87.69 118 ILE A CA 1
ATOM 900 C C . ILE A 1 118 ? 7.187 -8.653 -6.270 1.00 87.69 118 ILE A C 1
ATOM 902 O O . ILE A 1 118 ? 6.138 -9.023 -6.805 1.00 87.69 118 ILE A O 1
ATOM 906 N N . MET A 1 119 ? 8.140 -8.005 -6.932 1.00 81.38 119 MET A N 1
ATOM 907 C CA . MET A 1 119 ? 8.030 -7.686 -8.349 1.00 81.38 119 MET A CA 1
ATOM 908 C C . MET A 1 119 ? 8.280 -8.922 -9.213 1.00 81.38 119 MET A C 1
ATOM 910 O O . MET A 1 119 ? 9.131 -9.757 -8.913 1.00 81.38 119 MET A O 1
ATOM 914 N N . ARG A 1 120 ? 7.536 -9.016 -10.315 1.00 85.69 120 ARG A N 1
ATOM 915 C CA . ARG A 1 120 ? 7.767 -9.992 -11.383 1.00 85.69 120 ARG A CA 1
ATOM 916 C C . ARG A 1 120 ? 8.125 -9.239 -12.651 1.00 85.69 120 ARG A C 1
ATOM 918 O O . ARG A 1 120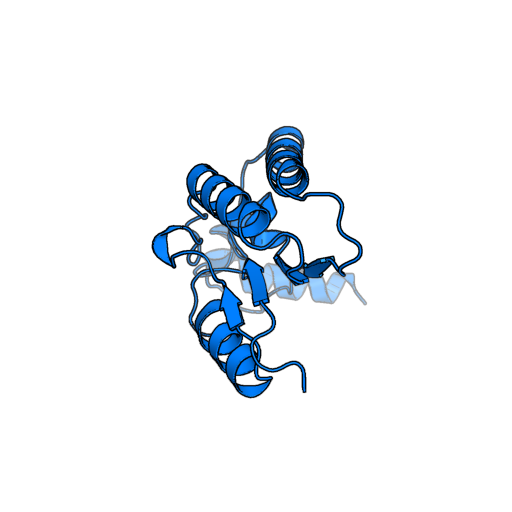 ? 7.660 -8.122 -12.834 1.00 85.69 120 ARG A O 1
ATOM 925 N N . ILE A 1 121 ? 8.903 -9.872 -13.520 1.00 88.94 121 ILE A N 1
ATOM 926 C CA . ILE A 1 121 ? 9.233 -9.337 -14.842 1.00 88.94 121 ILE A CA 1
ATOM 927 C C . ILE A 1 121 ? 8.137 -9.786 -15.823 1.00 88.94 121 ILE A C 1
ATOM 929 O O . ILE A 1 121 ? 7.987 -10.994 -16.035 1.00 88.94 121 ILE A O 1
ATOM 933 N N . PRO A 1 122 ? 7.338 -8.870 -16.398 1.00 91.00 122 PRO A N 1
ATOM 934 C CA . PRO A 1 122 ? 6.291 -9.246 -17.340 1.00 91.00 122 PRO A CA 1
ATOM 935 C C . PRO A 1 122 ? 6.827 -9.554 -18.741 1.00 91.00 122 PRO A C 1
ATOM 937 O O . PRO A 1 122 ? 7.740 -8.902 -19.240 1.00 91.00 122 PRO A O 1
ATOM 940 N N . ASN A 1 123 ? 6.189 -10.514 -19.416 1.00 93.56 123 ASN A N 1
ATOM 941 C CA . ASN A 1 123 ? 6.516 -10.928 -20.784 1.00 93.56 123 ASN A CA 1
ATOM 942 C C . ASN A 1 123 ? 5.605 -10.253 -21.829 1.00 93.56 123 ASN A C 1
ATOM 944 O O . ASN A 1 123 ? 4.905 -10.907 -22.605 1.00 93.56 123 ASN A O 1
ATOM 948 N N . TYR A 1 124 ? 5.557 -8.923 -21.821 1.00 94.31 124 TYR A N 1
ATOM 949 C CA . TYR A 1 124 ? 4.801 -8.137 -22.798 1.00 94.31 124 TYR A CA 1
ATOM 950 C C . TYR A 1 124 ? 5.413 -6.750 -22.999 1.00 94.31 124 TYR A C 1
ATOM 952 O O . TYR A 1 124 ? 6.218 -6.294 -22.193 1.00 94.31 124 TYR A O 1
ATOM 960 N N . ASN A 1 125 ? 4.999 -6.088 -24.081 1.00 94.62 125 ASN A N 1
ATOM 961 C CA . ASN A 1 125 ? 5.391 -4.727 -24.441 1.00 94.62 125 ASN A CA 1
ATOM 962 C C . ASN A 1 125 ? 4.221 -3.772 -24.171 1.00 94.62 125 ASN A C 1
ATOM 964 O O . ASN A 1 125 ? 3.465 -3.447 -25.085 1.00 94.62 125 ASN A O 1
ATOM 968 N N . LEU A 1 126 ? 4.027 -3.405 -22.906 1.00 92.00 126 LEU A N 1
ATOM 969 C CA . LEU A 1 126 ? 2.981 -2.491 -22.440 1.00 92.00 126 LEU A CA 1
ATOM 970 C C . LEU A 1 126 ? 3.513 -1.713 -21.237 1.00 92.00 126 LEU A C 1
ATOM 972 O O . LEU A 1 126 ? 4.185 -2.302 -20.392 1.00 92.00 126 LEU A O 1
ATOM 976 N N . CYS A 1 127 ? 3.188 -0.426 -21.142 1.00 90.69 127 CYS A N 1
ATOM 977 C CA . CYS A 1 127 ? 3.601 0.437 -20.031 1.00 90.69 127 CYS A CA 1
ATOM 978 C C . CYS A 1 127 ? 2.435 0.944 -19.167 1.00 90.69 127 CYS A C 1
ATOM 980 O O . CYS A 1 127 ? 2.569 1.970 -18.510 1.00 90.69 127 CYS A O 1
ATOM 982 N N . GLU A 1 128 ? 1.281 0.272 -19.157 1.00 90.44 128 GLU A N 1
ATOM 983 C CA . GLU A 1 128 ? 0.153 0.685 -18.303 1.00 90.44 128 GLU A CA 1
ATOM 984 C C . GLU A 1 128 ? 0.532 0.627 -16.814 1.00 90.44 128 GLU A C 1
ATOM 986 O O . GLU A 1 128 ? 0.393 1.618 -16.094 1.00 90.44 128 GLU A O 1
ATOM 991 N N . GLU A 1 129 ? 1.094 -0.507 -16.383 1.00 90.00 129 GLU A N 1
ATOM 992 C CA . GLU A 1 129 ? 1.590 -0.713 -15.015 1.00 90.00 129 GLU A CA 1
ATOM 993 C C . GLU A 1 129 ? 3.122 -0.662 -14.894 1.00 90.00 129 GLU A C 1
ATOM 995 O O . GLU A 1 129 ? 3.656 -0.609 -13.786 1.00 90.00 129 GLU A O 1
ATOM 1000 N N . GLU A 1 130 ? 3.829 -0.670 -16.024 1.00 90.94 130 GLU A N 1
ATOM 1001 C CA . GLU A 1 130 ? 5.291 -0.744 -16.092 1.00 90.94 130 GLU A CA 1
ATOM 1002 C C . GLU A 1 130 ? 5.913 0.610 -16.493 1.00 90.94 130 GLU A C 1
ATOM 1004 O O . GLU A 1 130 ? 5.210 1.481 -17.022 1.00 90.94 130 GLU A O 1
ATOM 1009 N N . PRO A 1 131 ? 7.230 0.811 -16.278 1.00 89.06 131 PRO A N 1
ATOM 1010 C CA . PRO A 1 131 ? 7.932 2.003 -16.751 1.00 89.06 131 PRO A CA 1
ATOM 1011 C C . PRO A 1 131 ? 7.768 2.226 -18.261 1.00 89.06 131 PRO A C 1
ATOM 1013 O O . PRO A 1 131 ? 7.602 1.279 -19.028 1.00 89.06 131 PRO A O 1
ATOM 1016 N N . ASP A 1 132 ? 7.892 3.470 -18.726 1.00 91.50 132 ASP A N 1
ATOM 1017 C CA . ASP A 1 132 ? 7.590 3.817 -20.125 1.00 91.50 132 ASP A CA 1
ATOM 1018 C C . ASP A 1 132 ? 8.455 3.058 -21.147 1.00 91.50 132 ASP A C 1
ATOM 1020 O O . ASP A 1 132 ? 7.978 2.688 -22.221 1.00 91.50 132 ASP A O 1
ATOM 1024 N N . TYR A 1 133 ? 9.700 2.724 -20.792 1.00 92.44 133 TYR A N 1
ATOM 1025 C CA . TYR A 1 133 ? 10.585 1.928 -21.649 1.00 92.44 133 TYR A CA 1
ATOM 1026 C C . TYR A 1 133 ? 10.083 0.491 -21.883 1.00 92.44 133 TYR A C 1
ATOM 1028 O O . TYR A 1 133 ? 10.506 -0.159 -22.844 1.00 92.44 133 TYR A O 1
ATOM 1036 N N . TRP A 1 134 ? 9.165 -0.010 -21.050 1.00 94.31 134 TRP A N 1
ATOM 1037 C CA . TRP A 1 134 ? 8.589 -1.348 -21.178 1.00 94.31 134 TRP A CA 1
ATOM 1038 C C . TRP A 1 134 ? 7.710 -1.496 -22.422 1.00 94.31 134 TRP A C 1
ATOM 1040 O O . TRP A 1 134 ? 7.609 -2.587 -22.982 1.00 94.31 134 TRP A O 1
ATOM 1050 N N . GLN A 1 135 ? 7.141 -0.389 -22.911 1.00 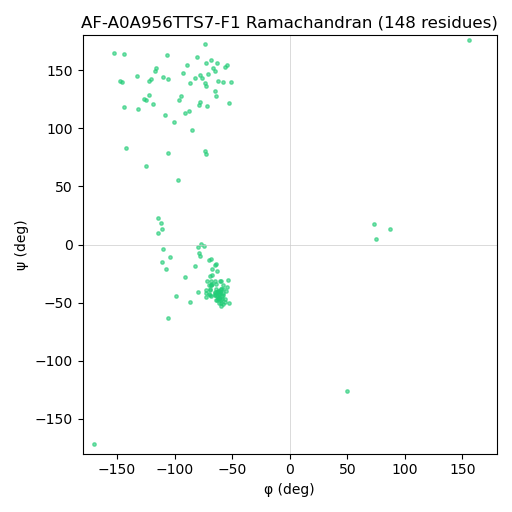96.19 135 GLN A N 1
ATOM 1051 C CA . GLN A 1 135 ? 6.377 -0.351 -24.160 1.00 96.19 135 GLN A CA 1
ATOM 1052 C C . GLN A 1 135 ? 7.211 -0.828 -25.359 1.00 96.19 135 GLN A C 1
ATOM 1054 O O . GLN A 1 135 ? 6.685 -1.466 -26.268 1.00 96.19 135 GLN A O 1
ATOM 1059 N N . THR A 1 136 ? 8.513 -0.541 -25.357 1.00 96.88 136 THR A N 1
ATOM 1060 C CA . THR A 1 136 ? 9.421 -0.875 -26.463 1.00 96.88 136 THR A CA 1
ATOM 1061 C C . THR A 1 136 ? 10.208 -2.149 -26.175 1.00 96.88 136 THR A C 1
ATOM 1063 O O . THR A 1 136 ? 10.329 -3.018 -27.040 1.00 96.88 136 THR A O 1
ATOM 1066 N N . TRP A 1 137 ? 10.724 -2.281 -24.950 1.00 96.12 137 TRP A N 1
ATOM 1067 C CA . TRP A 1 137 ? 11.759 -3.264 -24.616 1.00 96.12 137 TRP A CA 1
ATOM 1068 C C . TRP A 1 137 ? 11.282 -4.419 -23.727 1.00 96.12 137 TRP A C 1
ATOM 1070 O O . TRP A 1 137 ? 12.059 -5.335 -23.473 1.00 96.12 137 TRP A O 1
ATOM 1080 N N . GLY A 1 138 ? 10.028 -4.426 -23.268 1.00 94.81 138 GLY A N 1
ATOM 1081 C CA . GLY A 1 138 ? 9.548 -5.336 -22.221 1.00 94.81 138 GLY A CA 1
ATOM 1082 C C . GLY A 1 138 ? 9.810 -6.827 -22.465 1.00 94.81 138 GLY A C 1
ATOM 1083 O O . GLY A 1 138 ? 10.403 -7.505 -21.629 1.00 94.81 138 GLY A O 1
ATOM 1084 N N . LYS A 1 139 ? 9.461 -7.346 -23.648 1.00 96.31 139 LYS A N 1
ATOM 1085 C CA . LYS A 1 139 ? 9.726 -8.744 -24.038 1.00 96.31 139 LYS A CA 1
ATOM 1086 C C . LYS A 1 139 ? 11.219 -9.065 -24.139 1.00 96.31 139 LYS A C 1
ATOM 1088 O O . LYS A 1 139 ? 11.618 -10.185 -23.835 1.00 96.31 139 LYS A O 1
ATOM 1093 N N . GLN A 1 140 ? 12.042 -8.105 -24.564 1.00 95.88 140 GLN A N 1
ATOM 1094 C CA . GLN A 1 140 ? 13.491 -8.301 -24.661 1.00 95.88 140 GLN A CA 1
ATOM 1095 C C . GLN A 1 140 ? 14.131 -8.336 -23.272 1.00 95.88 140 GLN A C 1
ATOM 1097 O O . GLN A 1 140 ? 14.949 -9.211 -23.005 1.00 95.88 140 GLN A O 1
ATOM 1102 N N . LEU A 1 141 ? 13.701 -7.450 -22.369 1.00 94.12 141 LEU A N 1
ATOM 1103 C CA . LEU A 1 141 ? 14.105 -7.463 -20.962 1.00 94.12 141 LEU A CA 1
ATOM 1104 C C . LEU A 1 141 ? 13.693 -8.771 -20.274 1.00 94.12 141 LEU A C 1
ATOM 1106 O O . LEU A 1 141 ? 14.492 -9.360 -19.547 1.00 94.12 141 LEU A O 1
ATOM 1110 N N . TYR A 1 142 ? 12.488 -9.274 -20.559 1.00 94.31 142 TYR A N 1
ATOM 1111 C CA . TYR A 1 142 ? 12.053 -10.587 -20.089 1.00 94.31 142 TYR A CA 1
ATOM 1112 C C . TYR A 1 142 ? 12.971 -11.710 -20.591 1.00 94.31 142 TYR A C 1
ATOM 1114 O O . TYR A 1 142 ? 13.506 -12.462 -19.776 1.00 94.31 142 TYR A O 1
ATOM 1122 N N . ALA A 1 143 ? 13.220 -11.791 -21.903 1.00 94.50 143 ALA A N 1
ATOM 1123 C CA . ALA A 1 143 ? 14.101 -12.807 -22.482 1.00 94.50 143 ALA A CA 1
ATOM 1124 C C . ALA A 1 143 ? 15.523 -12.746 -21.895 1.00 94.50 143 ALA A C 1
ATOM 1126 O O . ALA A 1 143 ? 16.095 -13.777 -21.539 1.00 94.50 143 ALA A O 1
ATOM 1127 N N 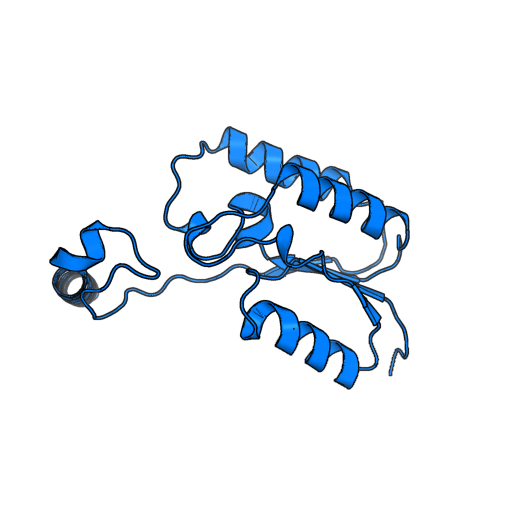. PHE A 1 144 ? 16.061 -11.537 -21.717 1.00 94.38 144 PHE A N 1
ATOM 1128 C CA . PHE A 1 144 ? 17.358 -11.325 -21.081 1.00 94.38 144 PHE A CA 1
ATOM 1129 C C . PHE A 1 144 ? 17.386 -11.870 -19.648 1.00 94.38 144 PHE A C 1
ATOM 1131 O O . PHE A 1 144 ? 18.279 -12.640 -19.307 1.00 94.38 144 PHE A O 1
ATOM 1138 N N . SER A 1 145 ? 16.368 -11.557 -18.837 1.00 91.81 145 SER A N 1
ATOM 1139 C CA . SER A 1 145 ? 16.290 -12.053 -17.457 1.00 91.81 145 SER A CA 1
ATOM 1140 C C . SER A 1 145 ? 16.299 -13.582 -17.381 1.00 91.81 145 SER A C 1
ATOM 1142 O O . SER A 1 145 ? 16.972 -14.151 -16.528 1.00 91.81 145 SER A O 1
ATOM 1144 N N . THR A 1 146 ? 15.622 -14.263 -18.313 1.00 89.56 146 THR A N 1
ATOM 1145 C CA . THR A 1 146 ? 15.607 -15.732 -18.354 1.00 89.56 146 THR A CA 1
ATOM 1146 C C . THR A 1 146 ? 16.949 -16.333 -18.763 1.00 89.56 146 THR A C 1
ATOM 1148 O O . THR A 1 146 ? 17.323 -17.376 -18.238 1.00 89.56 146 THR A O 1
ATOM 1151 N N . ALA A 1 147 ? 17.691 -15.675 -19.660 1.00 91.50 147 ALA A N 1
ATOM 1152 C CA . ALA A 1 147 ? 18.995 -16.149 -20.118 1.00 91.50 147 ALA A CA 1
ATOM 1153 C C . ALA A 1 147 ? 20.086 -16.006 -19.042 1.00 91.50 147 ALA A C 1
ATOM 1155 O O . ALA A 1 147 ? 20.993 -16.827 -18.985 1.00 91.50 147 ALA A O 1
ATOM 1156 N N . CYS A 1 148 ? 19.994 -14.993 -18.174 1.00 85.50 148 CYS A N 1
ATOM 1157 C CA . CYS A 1 148 ? 20.957 -14.758 -17.091 1.00 85.50 148 CYS A CA 1
ATOM 1158 C C . CYS A 1 148 ? 20.782 -15.667 -15.863 1.00 85.50 148 CYS A C 1
ATOM 1160 O O . CYS A 1 148 ? 21.624 -15.636 -14.968 1.00 85.50 148 CYS A O 1
ATOM 1162 N N . HIS A 1 149 ? 19.689 -16.428 -15.786 1.00 71.38 149 HIS A N 1
ATOM 1163 C CA . HIS A 1 149 ? 19.372 -17.316 -14.662 1.00 71.38 149 HIS A CA 1
ATOM 1164 C C . HIS A 1 149 ? 19.430 -18.812 -15.033 1.00 71.38 149 HIS A C 1
ATOM 1166 O O . HIS A 1 149 ? 18.861 -19.637 -14.316 1.00 71.38 149 HIS A O 1
ATOM 1172 N N . GLN A 1 150 ? 20.108 -19.149 -16.136 1.00 53.44 150 GLN A N 1
ATOM 1173 C CA . GLN A 1 150 ? 20.575 -20.507 -16.448 1.00 53.44 150 GLN A CA 1
ATOM 1174 C C . GLN A 1 150 ? 21.987 -20.714 -15.901 1.00 53.44 150 GLN A C 1
ATOM 1176 O O . GLN A 1 150 ? 22.254 -21.839 -15.427 1.00 53.44 150 GLN A O 1
#

Sequence (150 aa):
MPIGKPVIVIPVDARPVCYDAVKTLAGIAGLKCLLPPKELLGHLKQPAAMAELIHWWGITTAQYPYATTITALDTLSYGGLIPSRSHTLTTEQLQDRVSRFLGCLLPSHRPRYAISSIMRIPNYNLCEEEPDYWQTWGKQLYAFSTACHQ

Secondary structure (DSSP, 8-state):
--TT-EEEEE-SSSSHHHHHHHHHHHHHTT-EEE---GGGS-BTTBPP-HHHHHHHHHHHHHH-TT-EEEEEHHHHHHSSTTTTTS----HHHHHHHHHHHHHT----SS-EEEE-PPP---SS---SSS-TTHHHHHHHHHHHHHHTT-

Mean predicted aligned error: 4.33 Å

Nearest PDB structures (foldseek):
  6fvj-assembly4_D  TM=3.952E-01  e=2.675E-01  Mycobacterium tuberculosis
  7tmd-assembly1_A  TM=4.658E-01  e=1.050E+00  Klebsiella pneumoniae subsp. pneumoniae HS11286
  8xks-assembly1_B  TM=3.389E-01  e=3.252E-01  Chlamydomonas reinhardtii
  6uod-assembly1_B-3  TM=4.099E-01  e=9.215E-01  Escherichia coli
  1jja-assembly1_A  TM=3.580E-01  e=7.580E-01  Escherichia coli

Foldseek 3Di:
DPAAAEEEEAFQFLDCVGPVVVCVVCVVVNYHYHYDDNQQAADQCRAGVLVVVLVVLLVVCVVRLAHEYEYELNCQQQRHDLSSQDDPDDPVSSVVSNCSNVVSHDDYPHHYHYDYDDDDQDQDQDPRRHPPCSVPCRNVVVVVVVVVVD

pLDDT: mean 92.65, std 6.99, range [53.44, 98.31]

Radius of gyration: 17.5 Å; Cα contacts (8 Å, |Δi|>4): 243; chains: 1; bounding box: 38×35×49 Å

Solvent-accessible surface area (backbone atoms only — not comparable to full-atom values): 8133 Å² total; per-residue (Å²): 124,65,69,65,45,50,33,40,41,46,47,42,30,48,48,59,78,41,40,55,47,48,48,50,52,30,47,75,61,35,30,38,65,44,65,72,65,60,83,36,39,6,53,62,74,44,52,22,41,58,72,61,40,45,50,52,47,34,53,50,39,64,76,40,63,78,36,36,38,39,35,22,48,33,25,56,50,42,14,4,62,33,20,60,78,59,73,87,77,50,71,67,60,33,51,49,40,43,48,56,55,54,69,39,57,69,94,55,97,51,66,72,46,76,44,76,85,82,88,78,81,59,83,44,60,53,37,80,77,42,58,73,66,22,43,78,41,16,45,59,55,33,53,49,57,59,65,77,74,112